Protein AF-A0A815QAT5-F1 (afdb_monomer)

Foldseek 3Di:
DLLVVLLVCLQVCLVVVPPDPVVLVVNLVSLVCCLPPNDLLSSLSSLLNNPVRDDDDSCVSSLVVLVVSLVVCLVVLVQAPPPPLSSNLSSLSSVLVCLLVVVDQCVVVVVSCPPPVSHNPVDPSNVVSVVVSVVSCVVVVSDDPDDPPPD

Sequence (151 aa):
MISLISYGLCKSGILLGQTTKEYNEFYIRLIERNFKLITKTHAYASCLFLLESHEDDLNKLLLPIIIQEINNDIQNNTLKYNLDIHLNGFILLNLFYLIENNYLNSYDILLSLIKDDILDINDNLTQKIISIGHERLLILGQYPKNDIWRL

Organism: NCBI:txid392033

Mean predicted aligned error: 8.54 Å

Structure (mmCIF, N/CA/C/O backbone):
data_AF-A0A815QAT5-F1
#
_entry.id   AF-A0A815QAT5-F1
#
loop_
_atom_site.group_PDB
_atom_site.id
_atom_site.type_symbol
_atom_site.label_atom_id
_atom_site.label_alt_id
_atom_site.label_comp_id
_atom_site.label_asym_id
_atom_site.label_entity_id
_atom_site.label_seq_id
_atom_site.pdbx_PDB_ins_code
_atom_site.Cartn_x
_atom_site.Cartn_y
_atom_site.Cartn_z
_atom_site.occupancy
_atom_site.B_iso_or_equiv
_atom_site.auth_seq_id
_atom_site.auth_comp_id
_atom_site.auth_asym_id
_atom_site.auth_atom_id
_atom_site.pdbx_PDB_model_num
ATOM 1 N N . MET A 1 1 ? 12.576 -4.734 14.516 1.00 49.94 1 MET A N 1
ATOM 2 C CA . MET A 1 1 ? 11.794 -5.291 15.648 1.00 49.94 1 MET A CA 1
ATOM 3 C C . MET A 1 1 ? 10.553 -4.447 15.957 1.00 49.94 1 MET A C 1
ATOM 5 O O . MET A 1 1 ? 9.471 -5.010 15.966 1.00 49.94 1 MET A O 1
ATOM 9 N N . ILE A 1 2 ? 10.656 -3.116 16.106 1.00 55.66 2 ILE A N 1
ATOM 10 C CA . ILE A 1 2 ? 9.483 -2.240 16.344 1.00 55.66 2 ILE A CA 1
ATOM 11 C C . ILE A 1 2 ? 8.496 -2.222 15.151 1.00 55.66 2 ILE A C 1
ATOM 13 O O . ILE A 1 2 ? 7.291 -2.196 15.366 1.00 55.66 2 ILE A O 1
ATOM 17 N N . SER A 1 3 ? 8.968 -2.337 13.903 1.00 57.78 3 SER A N 1
ATOM 18 C CA . SER A 1 3 ? 8.098 -2.341 12.707 1.00 57.78 3 SER A CA 1
ATOM 19 C C . SER A 1 3 ? 7.140 -3.541 12.618 1.00 57.78 3 SER A C 1
ATOM 21 O O . SER A 1 3 ? 6.012 -3.403 12.153 1.00 57.78 3 SER A O 1
ATOM 23 N N . LEU A 1 4 ? 7.575 -4.715 13.089 1.00 61.91 4 LEU A N 1
ATOM 24 C CA . LEU A 1 4 ? 6.770 -5.942 13.130 1.00 61.91 4 LEU A CA 1
ATOM 25 C C . LEU A 1 4 ? 5.667 -5.850 14.184 1.00 61.91 4 LEU A C 1
ATOM 27 O O . LEU A 1 4 ? 4.563 -6.337 13.961 1.00 61.91 4 LEU A O 1
ATOM 31 N N . ILE A 1 5 ? 5.958 -5.189 15.308 1.00 67.25 5 ILE A N 1
ATOM 32 C CA . ILE A 1 5 ? 4.973 -4.912 16.357 1.00 67.25 5 ILE A CA 1
ATOM 33 C C . ILE A 1 5 ? 3.894 -3.989 15.800 1.00 67.25 5 ILE A C 1
ATOM 35 O O . ILE A 1 5 ? 2.714 -4.256 15.995 1.00 67.25 5 ILE A O 1
ATOM 39 N N . SER A 1 6 ? 4.284 -2.960 15.045 1.00 65.19 6 SER A N 1
ATOM 40 C CA . SER A 1 6 ? 3.333 -2.055 14.411 1.00 65.19 6 SER A CA 1
ATOM 41 C C . SER A 1 6 ? 2.359 -2.777 13.474 1.00 65.19 6 SER A C 1
ATOM 43 O O . SER A 1 6 ? 1.147 -2.681 13.650 1.00 65.19 6 SER A O 1
ATOM 45 N N . TYR A 1 7 ? 2.888 -3.557 12.528 1.00 68.31 7 TYR A N 1
ATOM 46 C CA . TYR A 1 7 ? 2.067 -4.348 11.609 1.00 68.31 7 TYR A CA 1
ATOM 47 C C . TYR A 1 7 ? 1.190 -5.365 12.352 1.00 68.31 7 TYR A C 1
ATOM 49 O O . TYR A 1 7 ? 0.005 -5.502 12.059 1.00 68.31 7 TYR A O 1
ATOM 57 N N . GLY A 1 8 ? 1.745 -6.047 13.359 1.00 70.44 8 GLY A N 1
ATOM 58 C CA . GLY A 1 8 ? 1.001 -6.994 14.183 1.00 70.44 8 GLY A CA 1
ATOM 59 C C . GLY A 1 8 ? -0.149 -6.342 14.951 1.00 70.44 8 GLY A C 1
ATOM 60 O O . GLY A 1 8 ? -1.230 -6.920 15.016 1.00 70.44 8 GLY A O 1
ATOM 61 N N . LEU A 1 9 ? 0.048 -5.140 15.497 1.00 71.19 9 LEU A N 1
ATOM 62 C CA . LEU A 1 9 ? -0.982 -4.395 16.227 1.00 71.19 9 LEU A CA 1
ATOM 63 C C . LEU A 1 9 ? -2.095 -3.894 15.306 1.00 71.19 9 LEU A C 1
ATOM 65 O O . LEU A 1 9 ? -3.262 -4.041 15.656 1.00 71.19 9 LEU A O 1
ATOM 69 N N . CYS A 1 10 ? -1.757 -3.380 14.120 1.00 68.75 10 CYS A N 1
ATOM 70 C CA . CYS A 1 10 ? -2.758 -3.067 13.100 1.00 68.75 10 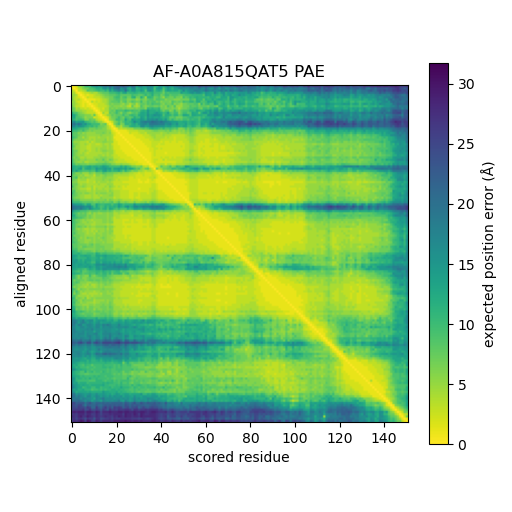CYS A CA 1
ATOM 71 C C . CYS A 1 10 ? -3.521 -4.332 12.685 1.00 68.75 10 CYS A C 1
ATOM 73 O O . CYS A 1 10 ? -4.738 -4.311 12.601 1.00 68.75 10 CYS A O 1
ATOM 75 N N . LYS A 1 11 ? -2.841 -5.470 12.513 1.00 71.25 11 LYS A N 1
ATOM 76 C CA . LYS A 1 11 ? -3.496 -6.715 12.097 1.00 71.25 11 LYS A CA 1
ATOM 77 C C . LYS A 1 11 ? -4.430 -7.311 13.157 1.00 71.25 11 LYS A C 1
ATOM 79 O O . LYS A 1 11 ? -5.556 -7.700 12.865 1.00 71.25 11 LYS A O 1
ATOM 84 N N . SER A 1 12 ? -3.949 -7.403 14.392 1.00 66.31 12 SER A N 1
ATOM 85 C CA . SER A 1 12 ? -4.673 -8.004 15.522 1.00 66.31 12 SER A CA 1
ATOM 86 C C . SER A 1 12 ? -5.766 -7.101 16.082 1.00 66.31 12 SER A C 1
ATOM 88 O O . SER A 1 12 ? -6.831 -7.595 16.436 1.00 66.31 12 SER A O 1
ATOM 90 N N . GLY A 1 13 ? -5.534 -5.789 16.130 1.00 64.62 13 GLY A N 1
ATOM 91 C CA . GLY A 1 13 ? -6.502 -4.822 16.635 1.00 64.62 13 GLY A CA 1
ATOM 92 C C . GLY A 1 13 ? -7.801 -4.791 15.827 1.00 64.62 13 GLY A C 1
ATOM 93 O O . GLY A 1 13 ? -8.892 -4.757 16.396 1.00 64.62 13 GLY A O 1
ATOM 94 N N . ILE A 1 14 ? -7.677 -4.938 14.506 1.00 63.19 14 ILE A N 1
ATOM 95 C CA . ILE A 1 14 ? -8.809 -5.095 13.586 1.00 63.19 14 ILE A CA 1
ATOM 96 C C . ILE A 1 14 ? -9.539 -6.417 13.823 1.00 63.19 14 ILE A C 1
ATOM 98 O O . ILE A 1 14 ? -10.759 -6.425 13.961 1.00 63.19 14 ILE A O 1
ATOM 102 N N . LEU A 1 15 ? -8.808 -7.539 13.887 1.00 60.88 15 LEU A N 1
ATOM 103 C CA . LEU A 1 15 ? -9.402 -8.871 14.079 1.00 60.88 15 LEU A CA 1
ATOM 104 C C . LEU A 1 15 ? -10.205 -8.979 15.384 1.00 60.88 15 LEU A C 1
ATOM 106 O O . LEU A 1 15 ? -11.106 -9.806 15.488 1.00 60.88 15 LEU A O 1
ATOM 110 N N . LEU A 1 16 ? -9.881 -8.143 16.370 1.00 60.94 16 LEU A N 1
ATOM 111 C CA . LEU A 1 16 ? -10.563 -8.075 17.659 1.00 60.94 16 LEU A CA 1
ATOM 112 C C . LEU A 1 16 ? -11.697 -7.033 17.698 1.00 60.94 16 LEU A C 1
ATOM 114 O O . LEU A 1 16 ? -12.308 -6.852 18.750 1.00 60.94 16 LEU A O 1
ATOM 118 N N . GLY A 1 17 ? -12.000 -6.362 16.579 1.00 58.31 17 GLY A N 1
ATOM 119 C CA . GLY A 1 17 ? -13.137 -5.445 16.444 1.00 58.31 17 GLY A CA 1
ATOM 120 C C . GLY A 1 17 ? -13.002 -4.131 17.219 1.00 58.31 17 GLY A C 1
ATOM 121 O O . GLY A 1 17 ? -14.008 -3.519 17.575 1.00 58.31 17 GLY A O 1
ATOM 122 N N . GLN A 1 18 ? -11.778 -3.687 17.521 1.00 61.97 18 GLN A N 1
ATOM 123 C CA . GLN A 1 18 ? -11.534 -2.490 18.333 1.00 61.97 18 GLN A CA 1
ATOM 124 C C . GLN A 1 18 ? -11.453 -1.219 17.477 1.00 61.97 18 GLN A C 1
ATOM 126 O O . GLN A 1 18 ? -10.409 -0.585 17.373 1.00 61.97 18 GLN A O 1
ATOM 131 N N . THR A 1 19 ? -12.571 -0.810 16.877 1.00 65.62 19 THR A N 1
ATOM 132 C CA . THR A 1 19 ? -12.665 0.440 16.098 1.00 65.62 19 THR A CA 1
ATOM 133 C C . THR A 1 19 ? -13.319 1.558 16.904 1.00 65.62 19 THR A C 1
ATOM 135 O O . THR A 1 19 ? -14.341 2.120 16.507 1.00 65.62 19 THR A O 1
ATOM 138 N N . THR A 1 20 ? -12.766 1.878 18.075 1.00 74.81 20 THR A N 1
ATOM 139 C CA . THR A 1 20 ? -13.118 3.144 18.736 1.00 74.81 20 THR A CA 1
ATOM 140 C C . THR A 1 20 ? -12.279 4.271 18.141 1.00 74.81 20 THR A C 1
ATOM 142 O O . THR A 1 20 ? -11.207 4.045 17.576 1.00 74.81 20 THR A O 1
ATOM 145 N N . LYS A 1 21 ? -12.738 5.516 18.302 1.00 77.81 21 LYS A N 1
ATOM 146 C CA . LYS A 1 21 ? -11.981 6.705 17.887 1.00 77.81 21 LYS A CA 1
ATOM 147 C C . LYS A 1 21 ? -10.543 6.700 18.432 1.00 77.81 21 LYS A C 1
ATOM 149 O O . LYS A 1 21 ? -9.612 7.045 17.713 1.00 77.81 21 LYS A O 1
ATOM 154 N N . GLU A 1 22 ? -10.365 6.268 19.677 1.00 80.25 22 GLU A N 1
ATOM 155 C CA . GLU A 1 22 ? -9.068 6.208 20.363 1.00 80.25 22 GLU A CA 1
ATOM 156 C C . GLU A 1 22 ? -8.114 5.203 19.704 1.00 80.25 22 GLU A C 1
ATOM 158 O O . GLU A 1 22 ? -6.940 5.511 19.495 1.00 80.25 22 GLU A O 1
ATOM 163 N N . TYR A 1 23 ? -8.620 4.026 19.322 1.00 80.31 23 TYR A N 1
ATOM 164 C CA . TYR A 1 23 ? -7.828 3.025 18.606 1.00 80.31 23 TYR A CA 1
ATOM 165 C C . TYR A 1 23 ? -7.490 3.481 17.188 1.00 80.31 23 TYR A C 1
ATOM 167 O O . TYR A 1 23 ? -6.345 3.331 16.768 1.00 80.31 23 TYR A O 1
ATOM 175 N N . ASN A 1 24 ? -8.429 4.121 16.486 1.00 82.25 24 ASN A N 1
ATOM 176 C CA . ASN A 1 24 ? -8.161 4.695 15.168 1.00 82.25 24 ASN A CA 1
ATOM 177 C C . ASN A 1 24 ? -7.020 5.720 15.239 1.00 82.25 24 ASN A C 1
ATOM 179 O O . ASN A 1 24 ? -6.052 5.618 14.490 1.00 82.25 24 ASN A O 1
ATOM 183 N N . GLU A 1 25 ? -7.066 6.657 16.190 1.00 83.50 25 GLU A N 1
ATOM 184 C CA . GLU A 1 25 ? -5.974 7.613 16.408 1.00 83.50 25 GLU A CA 1
ATOM 185 C C . GLU A 1 25 ? -4.649 6.926 16.764 1.00 83.50 25 GLU A C 1
ATOM 187 O O . GLU A 1 25 ? -3.585 7.361 16.319 1.00 83.50 25 GLU A O 1
ATOM 192 N N . PHE A 1 26 ? -4.695 5.857 17.561 1.00 85.19 26 PHE A N 1
ATOM 193 C CA . PHE A 1 26 ? -3.511 5.076 17.904 1.00 85.19 26 PHE A CA 1
ATOM 194 C C . PHE A 1 26 ? -2.882 4.417 16.667 1.00 85.19 26 PHE A C 1
ATOM 196 O O . PHE A 1 26 ? -1.671 4.553 16.463 1.00 85.19 26 PHE A O 1
ATOM 203 N N . TYR A 1 27 ? -3.680 3.759 15.817 1.00 84.31 27 TYR A N 1
ATOM 204 C CA . TYR A 1 27 ? -3.195 3.140 14.579 1.00 84.31 27 TYR A CA 1
ATOM 205 C C . TYR A 1 27 ? -2.577 4.174 13.641 1.00 84.31 27 TYR A C 1
ATOM 207 O O . TYR A 1 27 ? -1.476 3.953 13.137 1.00 84.31 27 TYR A O 1
ATOM 215 N N . ILE A 1 28 ? -3.223 5.331 13.471 1.00 87.12 28 ILE A N 1
ATOM 216 C CA . ILE A 1 28 ? -2.705 6.412 12.627 1.00 87.12 28 ILE A CA 1
ATOM 217 C C . ILE A 1 28 ? -1.340 6.901 13.123 1.00 87.12 28 ILE A C 1
ATOM 219 O O . ILE A 1 28 ? -0.378 6.903 12.355 1.00 87.12 28 ILE A O 1
ATOM 223 N N . ARG A 1 29 ? -1.199 7.221 14.417 1.00 86.88 29 ARG A N 1
ATOM 224 C CA . ARG A 1 29 ? 0.091 7.675 14.978 1.00 86.88 29 ARG A CA 1
ATOM 225 C C . ARG A 1 29 ? 1.200 6.643 14.784 1.00 86.88 29 ARG A C 1
ATOM 227 O O . ARG A 1 29 ? 2.363 6.990 14.573 1.00 86.88 29 ARG A O 1
ATOM 234 N N . LEU A 1 30 ? 0.855 5.365 14.888 1.00 85.31 30 LEU A N 1
ATOM 235 C CA . LEU A 1 30 ? 1.789 4.261 14.727 1.00 85.31 30 LEU A CA 1
ATOM 236 C C . LEU A 1 30 ? 2.230 4.093 13.261 1.00 85.31 30 LEU A C 1
ATOM 238 O O . LEU A 1 30 ? 3.417 3.881 13.009 1.00 85.31 30 LEU A O 1
ATOM 242 N N . ILE A 1 31 ? 1.323 4.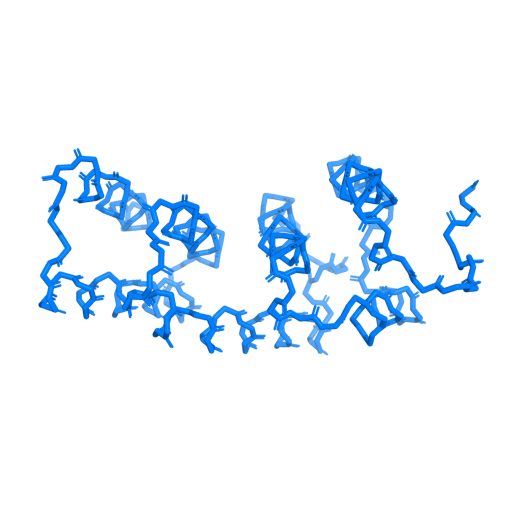274 12.300 1.00 86.81 31 ILE A N 1
ATOM 243 C CA . ILE A 1 31 ? 1.628 4.308 10.861 1.00 86.81 31 ILE A CA 1
ATOM 244 C C . ILE A 1 31 ? 2.531 5.492 10.514 1.00 86.81 31 ILE A C 1
ATOM 246 O O . ILE A 1 31 ? 3.596 5.294 9.930 1.00 86.81 31 ILE A O 1
ATOM 250 N N . GLU A 1 32 ? 2.166 6.707 10.930 1.00 87.62 32 GLU A N 1
ATOM 251 C CA . GLU A 1 32 ? 2.967 7.915 10.691 1.00 87.62 32 GLU A CA 1
ATOM 252 C C . GLU A 1 32 ? 4.382 7.775 11.261 1.00 87.62 32 GLU A C 1
ATOM 254 O O . GLU A 1 32 ? 5.373 8.178 10.644 1.00 87.62 32 GLU A O 1
ATOM 259 N N . ARG A 1 33 ? 4.498 7.155 12.440 1.00 85.38 33 ARG A N 1
ATOM 260 C CA . ARG A 1 33 ? 5.792 6.850 13.044 1.00 85.38 33 ARG A CA 1
ATOM 261 C C . ARG A 1 33 ? 6.607 5.876 12.193 1.00 85.38 33 ARG A C 1
ATOM 263 O O . ARG A 1 33 ? 7.820 6.055 12.089 1.00 85.38 33 ARG A O 1
ATOM 270 N N . ASN A 1 34 ? 5.982 4.863 11.591 1.00 84.44 34 ASN A N 1
ATOM 271 C CA . ASN A 1 34 ? 6.690 3.916 10.728 1.00 84.44 34 ASN A CA 1
ATOM 272 C C . ASN A 1 34 ? 7.198 4.579 9.445 1.00 84.44 34 ASN A C 1
ATOM 274 O O . ASN A 1 34 ? 8.337 4.300 9.067 1.00 84.44 34 ASN A O 1
ATOM 278 N N . PHE A 1 35 ? 6.404 5.467 8.832 1.00 86.75 35 PHE A N 1
ATOM 279 C CA . PHE A 1 35 ? 6.828 6.251 7.667 1.00 86.75 35 PHE A CA 1
ATOM 280 C C . PHE A 1 35 ? 8.054 7.118 7.977 1.00 86.75 35 PHE A C 1
ATOM 282 O O . PHE A 1 35 ? 8.989 7.164 7.182 1.00 86.75 35 PHE A O 1
ATOM 289 N N . LYS A 1 36 ? 8.082 7.760 9.154 1.00 83.38 36 LYS A N 1
ATOM 290 C CA . LYS A 1 36 ? 9.137 8.718 9.525 1.00 83.38 36 LYS A CA 1
ATOM 291 C C . LYS A 1 36 ? 10.405 8.090 10.105 1.00 83.38 36 LYS A C 1
ATOM 293 O O . LYS A 1 36 ? 11.485 8.628 9.895 1.00 83.38 36 LYS A O 1
ATOM 298 N N . LEU A 1 37 ? 10.288 7.027 10.905 1.00 72.88 37 LEU A N 1
ATOM 299 C CA . LEU A 1 37 ? 11.360 6.644 11.840 1.00 72.88 37 LEU A CA 1
ATOM 300 C C . LEU A 1 37 ? 11.803 5.185 11.759 1.00 72.88 37 LEU A C 1
ATOM 302 O O . LEU A 1 37 ? 12.779 4.833 12.419 1.00 72.88 37 LEU A O 1
ATOM 306 N N . ILE A 1 38 ? 11.072 4.315 11.056 1.00 71.06 38 ILE A N 1
ATOM 307 C CA . ILE A 1 38 ? 11.292 2.868 11.180 1.00 71.06 38 ILE A CA 1
ATOM 308 C C . ILE A 1 38 ? 11.450 2.204 9.818 1.00 71.06 38 ILE A C 1
ATOM 310 O O . ILE A 1 38 ? 12.568 1.905 9.419 1.00 71.06 38 ILE A O 1
ATOM 314 N N . THR A 1 39 ? 10.349 1.935 9.118 1.00 79.00 39 THR A N 1
ATOM 315 C CA . THR A 1 39 ? 10.373 1.304 7.794 1.00 79.00 39 THR A CA 1
ATOM 316 C C . THR A 1 39 ? 9.094 1.661 7.048 1.00 79.00 39 THR A C 1
ATOM 318 O O . THR A 1 39 ? 8.001 1.348 7.539 1.00 79.00 39 THR A O 1
ATOM 321 N N . LYS A 1 40 ? 9.222 2.203 5.836 1.00 85.94 40 LYS A N 1
ATOM 322 C CA . LYS A 1 40 ? 8.075 2.448 4.955 1.00 85.94 40 LYS A CA 1
ATOM 323 C C . LYS A 1 40 ? 7.341 1.154 4.591 1.00 85.94 40 LYS A C 1
ATOM 325 O O . LYS A 1 40 ? 6.119 1.142 4.577 1.00 85.94 40 LYS A O 1
ATOM 330 N N . THR A 1 41 ? 8.052 0.037 4.432 1.00 85.88 41 THR A N 1
ATOM 331 C CA . THR A 1 41 ? 7.490 -1.272 4.041 1.00 85.88 41 THR A CA 1
ATOM 332 C C . THR A 1 41 ? 6.359 -1.717 4.969 1.00 85.88 41 THR A C 1
ATOM 334 O O . THR A 1 41 ? 5.263 -2.043 4.521 1.00 85.88 41 THR A O 1
ATOM 337 N N . HIS A 1 42 ? 6.581 -1.655 6.286 1.00 84.00 42 HIS A N 1
ATOM 338 C CA . HIS A 1 42 ? 5.560 -2.022 7.271 1.00 84.00 42 HIS A CA 1
ATOM 339 C C . HIS A 1 42 ? 4.460 -0.965 7.403 1.00 84.00 42 HIS A C 1
ATOM 341 O O . HIS A 1 42 ? 3.337 -1.319 7.755 1.00 84.00 42 HIS A O 1
ATOM 347 N N . ALA A 1 43 ? 4.763 0.310 7.136 1.00 88.00 43 ALA A N 1
ATOM 348 C CA . ALA A 1 43 ? 3.752 1.361 7.099 1.00 88.00 43 ALA A CA 1
ATOM 349 C C . ALA A 1 43 ? 2.758 1.079 5.964 1.00 88.00 43 ALA A C 1
ATOM 351 O O . ALA A 1 43 ? 1.576 0.897 6.235 1.00 88.00 43 ALA A O 1
ATOM 352 N N . TYR A 1 44 ? 3.256 0.886 4.740 1.00 90.19 44 TYR A N 1
ATOM 353 C CA . TYR A 1 44 ? 2.445 0.534 3.574 1.00 90.19 44 TYR A CA 1
ATOM 354 C C . TYR A 1 44 ? 1.666 -0.774 3.753 1.00 90.19 44 TYR A C 1
ATOM 356 O O . TYR A 1 44 ? 0.482 -0.829 3.427 1.00 90.19 44 TYR A O 1
ATOM 364 N N . ALA A 1 45 ? 2.288 -1.816 4.312 1.00 85.81 45 ALA A N 1
ATOM 365 C CA . ALA A 1 45 ? 1.596 -3.072 4.599 1.00 85.81 45 ALA A CA 1
ATOM 366 C C . ALA A 1 45 ? 0.465 -2.902 5.630 1.00 85.81 45 ALA A C 1
ATOM 368 O O . ALA A 1 45 ? -0.584 -3.531 5.509 1.00 85.81 45 ALA A O 1
ATOM 369 N N . SER A 1 46 ? 0.670 -2.053 6.644 1.00 86.75 46 SER A N 1
ATOM 370 C CA . SER A 1 46 ? -0.355 -1.755 7.652 1.00 86.75 46 SER A CA 1
ATOM 371 C C . SER A 1 46 ? -1.491 -0.922 7.061 1.00 86.75 46 SER A C 1
ATOM 373 O O . SER A 1 46 ? -2.647 -1.200 7.362 1.00 86.75 46 SER A O 1
ATOM 375 N N . CYS A 1 47 ? -1.174 0.056 6.204 1.00 89.06 47 CYS A N 1
ATOM 376 C CA . CYS A 1 47 ? -2.169 0.877 5.516 1.00 89.06 47 CYS A C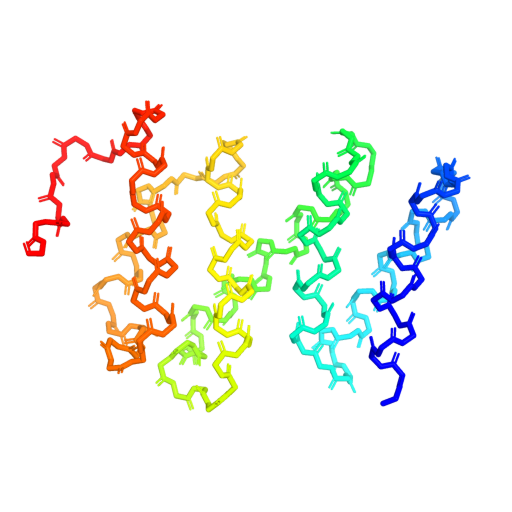A 1
ATOM 377 C C . CYS A 1 47 ? -3.097 0.020 4.660 1.00 89.06 47 CYS A C 1
ATOM 379 O O . CYS A 1 47 ? -4.306 0.094 4.841 1.00 89.06 47 CYS A O 1
ATOM 381 N N . LEU A 1 48 ? -2.535 -0.834 3.797 1.00 87.31 48 LEU A N 1
ATOM 382 C CA . LEU A 1 48 ? -3.320 -1.716 2.933 1.00 87.31 48 LEU A CA 1
ATOM 383 C C . LEU A 1 48 ? -4.268 -2.593 3.756 1.00 87.31 48 LEU A C 1
ATOM 385 O O . LEU A 1 48 ? -5.459 -2.649 3.478 1.00 87.31 48 LEU A O 1
ATOM 389 N N . PHE A 1 49 ? -3.752 -3.201 4.826 1.00 83.75 49 PHE A N 1
ATOM 390 C CA . PHE A 1 49 ? -4.553 -4.060 5.693 1.00 83.75 49 PHE A CA 1
ATOM 391 C C . PHE A 1 49 ? -5.698 -3.306 6.391 1.00 83.75 49 PHE A C 1
ATOM 393 O O . PHE A 1 49 ? -6.808 -3.823 6.496 1.00 83.75 49 PHE A O 1
ATOM 400 N N . LEU A 1 50 ? -5.440 -2.087 6.874 1.00 83.31 50 LEU A N 1
ATOM 401 C CA . LEU A 1 50 ? -6.454 -1.256 7.528 1.00 83.31 50 LEU A CA 1
ATOM 402 C C . LEU A 1 50 ? -7.526 -0.778 6.546 1.00 83.31 50 LEU A C 1
ATOM 404 O O . LEU A 1 50 ? -8.704 -0.800 6.896 1.00 83.31 50 LEU A O 1
ATOM 408 N N . LEU A 1 51 ? -7.117 -0.388 5.335 1.00 86.25 51 LEU A N 1
ATOM 409 C CA . LEU A 1 51 ? -8.019 0.042 4.269 1.00 86.25 51 LEU A CA 1
ATOM 410 C C . LEU A 1 51 ? -8.946 -1.094 3.818 1.00 86.25 51 LEU A C 1
ATOM 412 O O . LEU A 1 51 ? -10.135 -0.858 3.649 1.00 86.25 51 LEU A O 1
ATOM 416 N N . GLU A 1 52 ? -8.426 -2.317 3.670 1.00 81.81 52 GLU A N 1
ATOM 417 C CA . GLU A 1 52 ? -9.215 -3.496 3.274 1.00 81.81 52 GLU A CA 1
ATOM 418 C C . GLU A 1 52 ? -10.218 -3.950 4.347 1.00 81.81 52 GLU A C 1
ATOM 420 O O . GLU A 1 52 ? -11.178 -4.653 4.040 1.00 81.81 52 GLU A O 1
ATOM 425 N N . SER A 1 53 ? -9.992 -3.592 5.613 1.00 75.38 53 SER A N 1
ATOM 426 C CA . SER A 1 53 ? -10.743 -4.156 6.742 1.00 75.38 53 SER A CA 1
ATOM 427 C C . SER A 1 53 ? -11.845 -3.252 7.300 1.00 75.38 53 SER A C 1
ATOM 429 O O . SER A 1 53 ? -12.678 -3.718 8.080 1.00 75.38 53 SER A O 1
ATOM 431 N N . HIS A 1 54 ? -11.844 -1.960 6.973 1.00 69.81 54 HIS A N 1
ATOM 432 C CA . HIS A 1 54 ? -12.746 -0.976 7.570 1.00 69.81 54 HIS A CA 1
ATOM 433 C C . HIS A 1 54 ? -13.324 -0.049 6.521 1.00 69.81 54 HIS A C 1
ATOM 435 O O . HIS A 1 54 ? -12.633 0.298 5.574 1.00 69.81 54 HIS A O 1
ATOM 441 N N . GLU A 1 55 ? -14.571 0.386 6.712 1.00 66.62 55 GLU A N 1
ATOM 442 C CA . GLU A 1 55 ? -15.265 1.091 5.634 1.00 66.62 55 GLU A CA 1
ATOM 443 C C . GLU A 1 55 ? -15.235 2.623 5.741 1.00 66.62 55 GLU A C 1
ATOM 445 O O . GLU A 1 55 ? -15.057 3.243 4.702 1.00 66.62 55 GLU A O 1
ATOM 450 N N . ASP A 1 56 ? -15.243 3.275 6.918 1.00 69.75 56 ASP A N 1
ATOM 451 C CA . ASP A 1 56 ? -15.450 4.743 6.910 1.00 69.75 56 ASP A CA 1
ATOM 452 C C . ASP A 1 56 ? -14.516 5.610 7.771 1.00 69.75 56 ASP A C 1
ATOM 454 O O . ASP A 1 56 ? -13.762 6.424 7.233 1.00 69.75 56 ASP A O 1
ATOM 458 N N . ASP A 1 57 ? -14.548 5.522 9.103 1.00 75.81 57 ASP A N 1
ATOM 459 C CA . ASP A 1 57 ? -13.908 6.571 9.923 1.00 75.81 57 ASP A CA 1
ATOM 460 C C . ASP A 1 57 ? -12.380 6.505 9.950 1.00 75.81 57 ASP A C 1
ATOM 462 O O . ASP A 1 57 ? -11.711 7.540 9.962 1.00 75.81 57 ASP A O 1
ATOM 466 N N . LEU A 1 58 ? -11.815 5.298 9.917 1.00 80.88 58 LEU A N 1
ATOM 467 C CA . LEU A 1 58 ? -10.370 5.127 9.807 1.00 80.88 58 LEU A CA 1
ATOM 468 C C . LEU A 1 58 ? -9.877 5.522 8.409 1.00 80.88 58 LEU A C 1
ATOM 470 O O . LEU A 1 58 ? -8.859 6.203 8.294 1.00 80.88 58 LEU A O 1
ATOM 474 N N . ASN A 1 59 ? -10.624 5.164 7.361 1.00 82.62 59 ASN A N 1
ATOM 475 C CA . ASN A 1 59 ? -10.275 5.481 5.977 1.00 82.62 59 ASN A CA 1
ATOM 476 C C . ASN A 1 59 ? -10.201 6.993 5.751 1.00 82.62 59 ASN A C 1
ATOM 478 O O . ASN A 1 59 ? -9.249 7.466 5.138 1.00 82.62 59 ASN A O 1
ATOM 482 N N . LYS A 1 60 ? -11.119 7.779 6.332 1.00 85.31 60 LYS A N 1
ATOM 483 C CA . LYS A 1 60 ? -11.067 9.254 6.272 1.00 85.31 60 LYS A CA 1
ATOM 484 C C . LYS A 1 60 ? -9.751 9.837 6.796 1.00 85.31 60 LYS A C 1
ATOM 486 O O . LYS A 1 60 ? -9.309 10.869 6.299 1.00 85.31 60 LYS A O 1
ATOM 491 N N . LEU A 1 61 ? -9.138 9.199 7.793 1.00 86.56 61 LEU A N 1
ATOM 492 C CA . LEU A 1 61 ? -7.856 9.626 8.363 1.00 86.56 61 LEU A CA 1
ATOM 493 C C . LEU A 1 61 ? -6.664 9.052 7.592 1.00 86.56 61 LEU A C 1
ATOM 495 O O . LEU A 1 61 ? -5.650 9.724 7.430 1.00 86.56 61 LEU A O 1
ATOM 499 N N . LEU A 1 62 ? -6.783 7.811 7.125 1.00 88.38 62 LEU A N 1
ATOM 500 C CA . LEU A 1 62 ? -5.692 7.065 6.510 1.00 88.38 62 LEU A CA 1
ATOM 501 C C . LEU A 1 62 ? -5.461 7.449 5.044 1.00 88.38 62 LEU A C 1
ATOM 503 O O . LEU A 1 62 ? -4.310 7.536 4.620 1.00 88.38 62 LEU A O 1
ATOM 507 N N . LEU A 1 63 ? -6.532 7.720 4.289 1.00 90.50 63 LEU A N 1
ATOM 508 C CA . LEU A 1 63 ? -6.477 8.057 2.863 1.00 90.50 63 LEU A CA 1
ATOM 509 C C . LEU A 1 63 ? -5.595 9.285 2.569 1.00 90.50 63 LEU A C 1
ATOM 511 O O . LEU A 1 63 ? -4.715 9.177 1.714 1.00 90.50 63 LEU A O 1
ATOM 515 N N . PRO A 1 64 ? -5.728 10.430 3.273 1.00 90.25 64 PRO A N 1
ATOM 516 C CA . PRO A 1 64 ? -4.849 11.575 3.036 1.00 90.25 64 PRO A CA 1
ATOM 517 C C . PRO A 1 64 ? -3.368 11.251 3.272 1.00 90.25 64 PRO A C 1
ATOM 519 O O . PRO A 1 64 ? -2.515 11.686 2.502 1.00 90.25 64 PRO A O 1
ATOM 522 N N . ILE A 1 65 ? -3.070 10.455 4.305 1.00 90.69 65 ILE A N 1
ATOM 523 C CA . ILE A 1 65 ? -1.700 10.081 4.682 1.00 90.69 65 ILE A CA 1
ATOM 524 C C . ILE A 1 65 ? -1.082 9.192 3.604 1.00 90.69 65 ILE A C 1
ATOM 526 O O . ILE A 1 65 ? 0.012 9.477 3.121 1.00 90.69 65 ILE A O 1
ATOM 530 N N . ILE A 1 66 ? -1.782 8.128 3.200 1.00 92.06 66 ILE A N 1
ATOM 531 C CA . ILE A 1 66 ? -1.252 7.181 2.215 1.00 92.06 66 ILE A CA 1
ATOM 532 C C . ILE A 1 66 ? -1.087 7.830 0.837 1.00 92.06 66 ILE A C 1
ATOM 534 O O . ILE A 1 66 ? -0.073 7.611 0.182 1.00 92.06 66 ILE A O 1
ATOM 538 N N . ILE A 1 67 ? -2.030 8.683 0.421 1.00 90.31 67 ILE A N 1
ATOM 539 C CA . ILE A 1 67 ? -1.939 9.416 -0.849 1.00 90.31 67 ILE A CA 1
ATOM 540 C C . ILE A 1 67 ? -0.731 10.359 -0.835 1.00 90.31 67 ILE A C 1
ATOM 542 O O . ILE A 1 67 ? 0.015 10.422 -1.813 1.00 90.31 67 ILE A O 1
ATOM 546 N N . GLN A 1 68 ? -0.510 11.076 0.271 1.00 90.25 68 GLN A N 1
ATOM 547 C CA . GLN A 1 68 ? 0.638 11.966 0.410 1.00 90.25 68 GLN A CA 1
ATOM 548 C C . GLN A 1 68 ? 1.968 11.202 0.339 1.00 90.25 68 GLN A C 1
ATOM 550 O O . GLN A 1 68 ? 2.873 11.630 -0.374 1.00 90.25 68 GLN A O 1
ATOM 555 N N . GLU A 1 69 ? 2.090 10.073 1.040 1.00 90.81 69 GLU A N 1
ATOM 556 C CA . GLU A 1 69 ? 3.320 9.272 1.035 1.00 90.81 69 GLU A CA 1
ATOM 557 C C . GLU A 1 69 ? 3.605 8.646 -0.337 1.00 90.81 69 GLU A C 1
ATOM 559 O O . GLU A 1 69 ? 4.742 8.716 -0.802 1.00 90.81 69 GLU A O 1
ATOM 564 N N . ILE A 1 70 ? 2.583 8.141 -1.041 1.00 88.44 70 ILE A N 1
ATOM 565 C CA . ILE A 1 70 ? 2.741 7.631 -2.414 1.00 88.44 70 ILE A CA 1
ATOM 566 C C . ILE A 1 70 ? 3.220 8.745 -3.349 1.00 88.44 70 ILE A C 1
ATOM 568 O O . ILE A 1 70 ? 4.171 8.546 -4.102 1.00 88.44 70 ILE A O 1
ATOM 572 N N . ASN A 1 71 ? 2.611 9.933 -3.281 1.00 85.62 71 ASN A N 1
ATOM 573 C CA . ASN A 1 71 ? 3.032 11.071 -4.101 1.00 85.62 71 ASN A CA 1
ATOM 574 C C . ASN A 1 71 ? 4.483 11.478 -3.812 1.00 85.62 71 ASN A C 1
ATOM 576 O O . ASN A 1 71 ? 5.241 11.736 -4.746 1.00 85.62 71 ASN A O 1
ATOM 580 N N . ASN A 1 72 ? 4.888 11.488 -2.539 1.00 86.94 72 ASN A N 1
ATOM 581 C CA . ASN A 1 72 ? 6.274 11.745 -2.156 1.00 86.94 72 ASN A CA 1
ATOM 582 C C . ASN A 1 72 ? 7.219 10.675 -2.722 1.00 86.94 72 ASN A C 1
ATOM 584 O O . ASN A 1 72 ? 8.305 11.005 -3.196 1.00 86.94 72 ASN A O 1
ATOM 588 N N . ASP A 1 73 ? 6.836 9.400 -2.679 1.00 85.56 73 ASP A N 1
ATOM 589 C CA . ASP A 1 73 ? 7.682 8.309 -3.166 1.00 85.56 73 ASP A CA 1
ATOM 590 C C . ASP A 1 73 ? 7.842 8.330 -4.690 1.00 85.56 73 ASP A C 1
ATOM 592 O O . ASP A 1 73 ? 8.951 8.088 -5.178 1.00 85.56 73 ASP A O 1
ATOM 596 N N . ILE A 1 74 ? 6.781 8.696 -5.418 1.00 80.12 74 ILE A N 1
ATOM 597 C CA . ILE A 1 74 ? 6.794 8.931 -6.869 1.00 80.12 74 ILE A CA 1
ATOM 598 C C . ILE A 1 74 ? 7.700 10.122 -7.206 1.00 80.12 74 ILE A C 1
ATOM 600 O O . ILE A 1 74 ? 8.625 9.975 -7.998 1.00 80.12 74 ILE A O 1
ATOM 604 N N . GLN A 1 75 ? 7.504 11.281 -6.564 1.00 81.69 75 GLN A N 1
ATOM 605 C CA . GLN A 1 75 ? 8.300 12.492 -6.826 1.00 81.69 75 GLN A CA 1
ATOM 606 C C . GLN A 1 75 ? 9.795 12.306 -6.541 1.00 81.69 75 GLN A C 1
ATOM 608 O O . GLN A 1 75 ? 10.634 12.896 -7.218 1.00 81.69 75 GLN A O 1
ATOM 613 N N . ASN A 1 76 ? 10.138 11.486 -5.547 1.00 80.31 76 ASN A N 1
ATOM 614 C CA . ASN A 1 76 ? 11.525 11.218 -5.174 1.00 80.31 76 ASN A CA 1
ATOM 615 C C . ASN A 1 76 ? 12.156 10.044 -5.947 1.00 80.31 76 ASN A C 1
ATOM 617 O O . ASN A 1 76 ? 13.272 9.645 -5.619 1.00 80.31 76 ASN A O 1
ATOM 621 N N . ASN A 1 77 ? 11.473 9.475 -6.951 1.00 73.44 77 ASN A N 1
ATOM 622 C CA . ASN A 1 77 ? 11.929 8.307 -7.718 1.00 73.44 77 ASN A CA 1
ATOM 623 C C . ASN A 1 77 ? 12.321 7.109 -6.837 1.00 73.44 77 ASN A C 1
ATOM 625 O O . ASN A 1 77 ? 13.228 6.339 -7.168 1.00 73.44 77 ASN A O 1
ATOM 629 N N . THR A 1 78 ? 11.628 6.938 -5.707 1.00 76.19 78 THR A N 1
ATOM 630 C CA . THR A 1 78 ? 11.927 5.877 -4.734 1.00 76.19 78 THR A CA 1
ATOM 631 C C . THR A 1 78 ? 11.809 4.508 -5.396 1.00 76.19 78 THR A C 1
ATOM 633 O O . THR A 1 78 ? 12.680 3.666 -5.231 1.00 76.19 78 THR A O 1
ATOM 636 N N . LEU A 1 79 ? 10.788 4.313 -6.228 1.00 72.88 79 LEU A N 1
ATOM 637 C CA . LEU A 1 79 ? 10.494 3.044 -6.896 1.00 72.88 79 LEU A CA 1
ATOM 638 C C . LEU A 1 79 ? 11.569 2.583 -7.905 1.00 72.88 79 LEU A C 1
ATOM 640 O O . LEU A 1 79 ? 11.630 1.394 -8.210 1.00 72.88 79 LEU A O 1
ATOM 644 N N . LYS A 1 80 ? 12.431 3.485 -8.394 1.00 71.50 80 LYS A N 1
ATOM 645 C CA . LYS A 1 80 ? 13.463 3.172 -9.397 1.00 71.50 80 LYS A CA 1
ATOM 646 C C . LYS A 1 80 ? 14.760 2.678 -8.772 1.00 71.50 80 LYS A C 1
ATOM 648 O O . LYS A 1 80 ? 15.419 1.794 -9.302 1.00 71.50 80 LYS A O 1
ATOM 653 N N . TYR A 1 81 ? 15.161 3.305 -7.670 1.00 67.25 81 TYR A N 1
ATOM 654 C CA . TYR A 1 81 ? 16.480 3.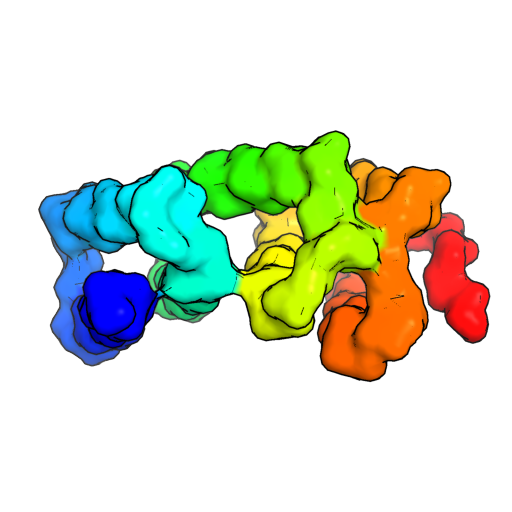096 -7.062 1.00 67.25 81 TYR A CA 1
ATOM 655 C C . TYR A 1 81 ? 16.424 2.290 -5.767 1.00 67.25 81 TYR A C 1
ATOM 657 O O . TYR A 1 81 ? 17.458 2.015 -5.156 1.00 67.25 81 TYR A O 1
ATOM 665 N N . ASN A 1 82 ? 15.224 1.938 -5.316 1.00 70.94 82 ASN A N 1
ATOM 666 C CA . ASN A 1 82 ? 15.050 1.214 -4.078 1.00 70.94 82 ASN A CA 1
ATOM 667 C C . ASN A 1 82 ? 15.353 -0.280 -4.252 1.00 70.94 82 ASN A C 1
ATOM 669 O O . ASN A 1 82 ? 14.708 -0.983 -5.025 1.00 70.94 82 ASN A O 1
ATOM 673 N N . LEU A 1 83 ? 16.316 -0.758 -3.462 1.00 68.38 83 LEU A N 1
ATOM 674 C CA . LEU A 1 83 ? 16.707 -2.166 -3.387 1.00 68.38 83 LEU A CA 1
ATOM 675 C C . LEU A 1 83 ? 15.718 -3.014 -2.568 1.00 68.38 83 LEU A C 1
ATOM 677 O O . LEU A 1 83 ? 15.759 -4.241 -2.642 1.00 68.38 83 LEU A O 1
ATOM 681 N N . ASP A 1 84 ? 14.841 -2.389 -1.772 1.00 78.44 84 ASP A N 1
ATOM 682 C CA . ASP A 1 84 ? 13.774 -3.095 -1.060 1.00 78.44 84 ASP A CA 1
ATOM 683 C C . ASP A 1 84 ? 12.590 -3.361 -2.000 1.00 78.44 84 ASP A C 1
ATOM 685 O O . ASP A 1 84 ? 11.631 -2.590 -2.087 1.00 78.44 84 ASP A O 1
ATOM 689 N N . ILE A 1 85 ? 12.661 -4.505 -2.677 1.00 73.81 85 ILE A N 1
ATOM 690 C CA . ILE A 1 85 ? 11.631 -5.014 -3.588 1.00 73.81 85 ILE A CA 1
ATOM 691 C C . ILE A 1 85 ? 10.262 -5.151 -2.890 1.00 73.81 85 ILE A C 1
ATOM 693 O O . ILE A 1 85 ? 9.216 -4.939 -3.509 1.00 73.81 85 ILE A O 1
ATOM 697 N N . HIS A 1 86 ? 10.230 -5.446 -1.583 1.00 78.88 86 HIS A N 1
ATOM 698 C CA . HIS A 1 86 ? 8.967 -5.536 -0.848 1.00 78.88 86 HIS A CA 1
ATOM 699 C C . HIS A 1 86 ? 8.307 -4.170 -0.681 1.00 78.88 86 HIS A C 1
ATOM 701 O O . HIS A 1 86 ? 7.085 -4.071 -0.786 1.00 78.88 86 HIS A O 1
ATOM 707 N N . LEU A 1 87 ? 9.094 -3.116 -0.448 1.00 83.81 87 LEU A N 1
ATOM 708 C CA . LEU A 1 87 ? 8.573 -1.754 -0.370 1.00 83.81 87 LEU A CA 1
ATOM 709 C C . LEU A 1 87 ? 7.919 -1.342 -1.694 1.00 83.81 87 LEU A C 1
ATOM 711 O O . LEU A 1 87 ? 6.783 -0.872 -1.674 1.00 83.81 87 LEU A O 1
ATOM 715 N N . ASN A 1 88 ? 8.578 -1.593 -2.828 1.00 82.31 88 ASN A N 1
ATOM 716 C CA . ASN A 1 88 ? 8.015 -1.291 -4.148 1.00 82.31 88 ASN A CA 1
ATOM 717 C C . ASN A 1 88 ? 6.683 -2.019 -4.363 1.00 82.31 88 ASN A C 1
ATOM 719 O O . ASN A 1 88 ? 5.689 -1.405 -4.757 1.00 82.31 88 ASN A O 1
ATOM 723 N N . GLY A 1 89 ? 6.635 -3.309 -4.018 1.00 82.25 89 GLY A N 1
ATOM 724 C CA . GLY A 1 89 ? 5.409 -4.091 -4.104 1.00 82.25 89 GLY A CA 1
ATOM 725 C C . GLY A 1 89 ? 4.277 -3.529 -3.242 1.00 82.25 89 GLY A C 1
ATOM 726 O O . GLY A 1 89 ? 3.155 -3.387 -3.723 1.00 82.25 89 GLY A O 1
ATOM 727 N N . PHE A 1 90 ? 4.551 -3.148 -1.992 1.00 87.06 90 PHE A N 1
ATOM 728 C CA . PHE A 1 90 ? 3.525 -2.582 -1.115 1.00 87.06 90 PHE A CA 1
ATOM 729 C C . PHE A 1 90 ? 3.066 -1.179 -1.530 1.00 87.06 90 PHE A C 1
ATOM 731 O O . PHE A 1 90 ? 1.881 -0.881 -1.374 1.00 87.06 90 PHE A O 1
ATOM 738 N N . ILE A 1 91 ? 3.946 -0.337 -2.081 1.00 88.19 91 ILE A N 1
ATOM 739 C CA . ILE A 1 91 ? 3.552 0.959 -2.658 1.00 88.19 91 ILE A CA 1
ATOM 740 C C . ILE A 1 91 ? 2.566 0.730 -3.807 1.00 88.19 91 ILE A C 1
ATOM 742 O O . ILE A 1 91 ? 1.484 1.316 -3.816 1.00 88.19 91 ILE A O 1
ATOM 746 N N . LEU A 1 92 ? 2.906 -0.168 -4.737 1.00 85.31 92 LEU A N 1
ATOM 747 C CA . LEU A 1 92 ? 2.059 -0.483 -5.887 1.00 85.31 92 LEU A CA 1
ATOM 748 C C . LEU A 1 92 ? 0.719 -1.098 -5.478 1.00 85.31 92 LEU A C 1
ATOM 750 O O . LEU A 1 92 ? -0.312 -0.714 -6.020 1.00 85.31 92 LEU A O 1
ATOM 754 N N . LEU A 1 93 ? 0.707 -2.011 -4.503 1.00 87.38 93 LEU A N 1
ATOM 755 C CA . LEU A 1 93 ? -0.536 -2.600 -3.998 1.00 87.38 93 LEU A CA 1
ATOM 756 C C . LEU A 1 93 ? -1.461 -1.547 -3.374 1.00 87.38 93 LEU A C 1
ATOM 758 O O . LEU A 1 93 ? -2.651 -1.536 -3.680 1.00 87.38 93 LEU A O 1
ATOM 762 N N . ASN A 1 94 ? -0.924 -0.633 -2.555 1.00 90.00 94 ASN A N 1
ATOM 763 C CA . ASN A 1 94 ? -1.718 0.477 -2.017 1.00 90.00 94 ASN A CA 1
ATOM 764 C C . ASN A 1 94 ? -2.229 1.381 -3.143 1.00 90.00 94 ASN A C 1
ATOM 766 O O . ASN A 1 94 ? -3.396 1.757 -3.138 1.00 90.00 94 ASN A O 1
ATOM 770 N N . LEU A 1 95 ? -1.390 1.703 -4.130 1.00 88.38 95 LEU A N 1
ATOM 771 C CA . LEU A 1 95 ? -1.805 2.532 -5.254 1.00 88.38 95 LEU A CA 1
ATOM 772 C C . LEU A 1 95 ? -2.959 1.894 -6.039 1.00 88.38 95 LEU A C 1
ATOM 774 O O . LEU A 1 95 ? -3.963 2.556 -6.293 1.00 88.38 95 LEU A O 1
ATOM 778 N N . PHE A 1 96 ? -2.844 0.614 -6.399 1.00 85.88 96 PHE A N 1
ATOM 779 C CA . PHE A 1 96 ? -3.901 -0.084 -7.127 1.00 85.88 96 PHE A CA 1
ATOM 780 C C . PHE A 1 96 ? -5.188 -0.187 -6.313 1.00 85.88 96 PHE A C 1
ATOM 782 O O . PHE A 1 96 ? -6.254 0.035 -6.877 1.00 85.88 96 PHE A O 1
ATOM 789 N N . TYR A 1 97 ? -5.099 -0.428 -5.002 1.00 87.06 97 TYR A N 1
ATOM 790 C CA . TYR A 1 97 ? -6.265 -0.396 -4.118 1.00 87.06 97 TYR A CA 1
ATOM 791 C C . TYR A 1 97 ? -6.976 0.965 -4.158 1.00 87.06 97 TYR A C 1
ATOM 793 O O . TYR A 1 97 ? -8.201 1.035 -4.261 1.00 87.06 97 TYR A O 1
ATOM 801 N N . LEU A 1 98 ? -6.217 2.063 -4.103 1.00 88.31 98 LEU A N 1
ATOM 802 C CA . LEU A 1 98 ? -6.775 3.416 -4.130 1.00 88.31 98 LEU A CA 1
ATOM 803 C C . LEU A 1 98 ? -7.457 3.738 -5.463 1.00 88.31 98 LEU A C 1
ATOM 805 O O . LEU A 1 98 ? -8.486 4.412 -5.473 1.00 88.31 98 LEU A O 1
ATOM 809 N N . ILE A 1 99 ? -6.904 3.254 -6.576 1.00 84.94 99 ILE A N 1
ATOM 810 C CA . ILE A 1 99 ? -7.505 3.423 -7.902 1.00 84.94 99 ILE A CA 1
ATOM 811 C C . ILE A 1 99 ? -8.772 2.566 -8.033 1.00 84.94 99 ILE A C 1
ATOM 813 O O . ILE A 1 99 ? -9.815 3.089 -8.419 1.00 84.94 99 ILE A O 1
ATOM 817 N N . GLU A 1 100 ? -8.701 1.282 -7.664 1.00 83.38 100 GLU A N 1
ATOM 818 C CA . GLU A 1 100 ? -9.821 0.327 -7.702 1.00 83.38 100 GLU A CA 1
ATOM 819 C C . GLU A 1 100 ? -11.050 0.880 -6.968 1.00 83.38 100 GLU A C 1
ATOM 821 O O . GLU A 1 100 ? -12.168 0.839 -7.483 1.00 83.38 100 GLU A O 1
ATOM 826 N N . ASN A 1 101 ? -10.829 1.513 -5.815 1.00 84.56 101 ASN A N 1
ATOM 827 C CA . ASN A 1 101 ? -11.885 2.101 -4.994 1.00 84.56 101 ASN A CA 1
ATOM 828 C C . ASN A 1 101 ? -12.226 3.567 -5.344 1.00 84.56 101 ASN A C 1
ATOM 830 O O . ASN A 1 101 ? -12.962 4.219 -4.607 1.00 84.56 101 ASN A O 1
ATOM 834 N N . ASN A 1 102 ? -11.740 4.097 -6.473 1.00 82.31 102 ASN A N 1
ATOM 835 C CA . ASN A 1 102 ? -11.978 5.469 -6.954 1.00 82.31 102 ASN A CA 1
ATOM 836 C C . ASN A 1 102 ? -11.514 6.593 -6.002 1.00 82.31 102 ASN A C 1
ATOM 838 O O . ASN A 1 102 ? -11.991 7.725 -6.101 1.00 82.31 102 ASN A O 1
ATOM 842 N N . TYR A 1 103 ? -10.571 6.321 -5.097 1.00 85.38 103 TYR A N 1
ATOM 843 C CA . TYR A 1 103 ? -9.956 7.355 -4.256 1.00 85.38 103 TYR A CA 1
ATOM 844 C C . TYR A 1 103 ? -8.913 8.181 -5.014 1.00 85.38 103 TYR A C 1
ATOM 846 O O . TYR A 1 103 ? -8.606 9.305 -4.618 1.00 85.38 103 TYR A O 1
ATOM 854 N N . LEU A 1 104 ? -8.376 7.635 -6.107 1.00 82.31 104 LEU A N 1
ATOM 855 C CA . LEU A 1 104 ? -7.437 8.304 -6.998 1.00 82.31 104 LEU A CA 1
ATOM 856 C C . LEU A 1 104 ? -7.870 8.152 -8.456 1.00 82.31 104 LEU A C 1
ATOM 858 O O . LEU A 1 104 ? -8.355 7.101 -8.871 1.00 82.31 104 LEU A O 1
ATOM 862 N N . ASN A 1 105 ? -7.644 9.202 -9.246 1.00 79.06 105 ASN A N 1
ATOM 863 C CA . ASN A 1 105 ? -7.819 9.137 -10.690 1.00 79.06 105 ASN A CA 1
ATOM 864 C C . ASN A 1 105 ? -6.687 8.302 -11.303 1.00 79.06 105 ASN A C 1
ATOM 866 O O . ASN A 1 105 ? -5.514 8.668 -11.203 1.00 79.06 105 ASN A O 1
ATOM 870 N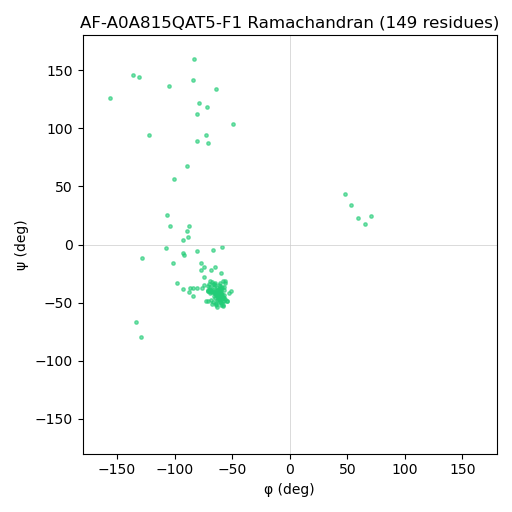 N . SER A 1 106 ? -7.047 7.195 -11.955 1.00 70.75 106 SER A N 1
ATOM 871 C CA . SER A 1 106 ? -6.094 6.289 -12.602 1.00 70.75 106 SER A CA 1
ATOM 872 C C . SER A 1 106 ? -5.233 7.006 -13.641 1.00 70.75 106 SER A C 1
ATOM 874 O O . SER A 1 106 ? -4.044 6.719 -13.759 1.00 70.75 106 SER A O 1
ATOM 876 N N . TYR A 1 107 ? -5.807 7.965 -14.372 1.00 68.31 107 TYR A N 1
ATOM 877 C CA . TYR A 1 107 ? -5.133 8.608 -15.495 1.00 68.31 107 TYR A CA 1
ATOM 878 C C . TYR A 1 107 ? -3.901 9.401 -15.067 1.00 68.31 107 TYR A C 1
ATOM 880 O O . TYR A 1 107 ? -2.828 9.203 -15.630 1.00 68.31 107 TYR A O 1
ATOM 888 N N . ASP A 1 108 ? -4.040 10.260 -14.058 1.00 65.75 108 ASP A N 1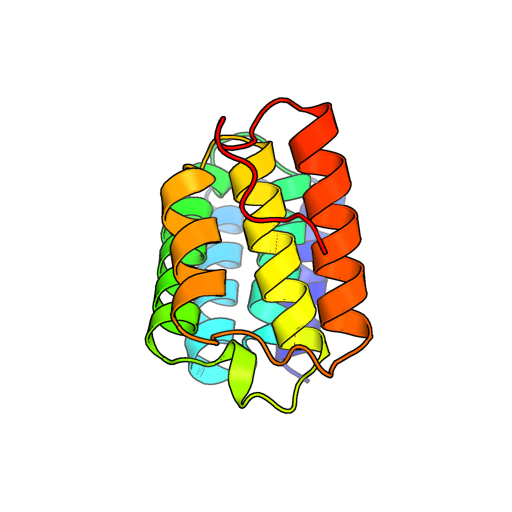
ATOM 889 C CA . ASP A 1 108 ? -2.994 11.215 -13.681 1.00 65.75 108 ASP A CA 1
ATOM 890 C C . ASP A 1 108 ? -1.769 10.520 -13.066 1.00 65.75 108 ASP A C 1
ATOM 892 O O . ASP A 1 108 ? -0.637 10.967 -13.252 1.00 65.75 108 ASP A O 1
ATOM 896 N N . ILE A 1 109 ? -1.985 9.396 -12.377 1.00 67.56 109 ILE A N 1
ATOM 897 C CA . ILE A 1 109 ? -0.928 8.682 -11.651 1.00 67.56 109 ILE A CA 1
ATOM 898 C C . ILE A 1 109 ? -0.282 7.588 -12.499 1.00 67.56 109 ILE A C 1
ATOM 900 O O . ILE 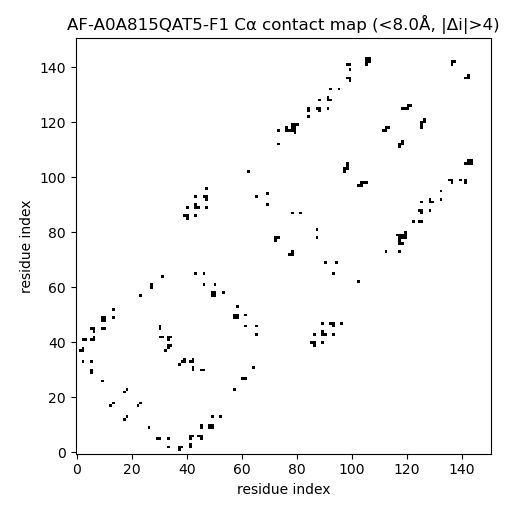A 1 109 ? 0.933 7.412 -12.465 1.00 67.56 109 ILE A O 1
ATOM 904 N N . LEU A 1 110 ? -1.056 6.863 -13.308 1.00 66.75 110 LEU A N 1
ATOM 905 C CA . LEU A 1 110 ? -0.470 5.859 -14.199 1.00 66.75 110 LEU A CA 1
ATOM 906 C C . LEU A 1 110 ? 0.390 6.516 -15.286 1.00 66.75 110 LEU A C 1
ATOM 908 O O . LEU A 1 110 ? 1.427 5.972 -15.657 1.00 66.75 110 LEU A O 1
ATOM 912 N N . LEU A 1 111 ? 0.007 7.706 -15.765 1.00 65.88 111 LEU A N 1
ATOM 913 C CA . LEU A 1 111 ? 0.819 8.471 -16.715 1.00 65.88 111 LEU A CA 1
ATOM 914 C C . LEU A 1 111 ? 2.155 8.930 -16.128 1.00 65.88 111 LEU A C 1
ATOM 916 O O . LEU A 1 111 ? 3.155 8.891 -16.845 1.00 65.88 111 LEU A O 1
ATOM 920 N N . SER A 1 112 ? 2.179 9.379 -14.870 1.00 65.75 112 SER A N 1
ATOM 921 C CA . SER A 1 112 ? 3.416 9.838 -14.225 1.00 65.75 112 SER A CA 1
ATOM 922 C C . SER A 1 112 ? 4.376 8.679 -13.960 1.00 65.75 112 SER A C 1
ATOM 924 O O . SER A 1 112 ? 5.566 8.802 -14.232 1.00 65.75 112 SER A O 1
ATOM 926 N N . LEU A 1 113 ? 3.860 7.514 -13.557 1.00 66.88 113 LEU A N 1
ATOM 927 C CA . LEU A 1 113 ? 4.674 6.312 -13.355 1.00 66.88 113 LEU A CA 1
ATOM 928 C C . LEU A 1 113 ? 5.404 5.841 -14.623 1.00 66.88 113 LEU A C 1
ATOM 930 O O . LEU A 1 113 ? 6.528 5.352 -14.522 1.00 66.88 113 LEU A O 1
ATOM 934 N N . ILE A 1 114 ? 4.783 5.987 -15.800 1.00 63.97 114 ILE A N 1
ATOM 935 C CA . ILE A 1 114 ? 5.365 5.552 -17.082 1.00 63.97 114 ILE A CA 1
ATOM 936 C C . ILE A 1 114 ? 6.316 6.597 -17.664 1.00 63.97 114 ILE A C 1
ATOM 938 O O . ILE A 1 114 ? 7.373 6.244 -18.177 1.00 63.97 114 ILE A O 1
ATOM 942 N N . LYS A 1 115 ? 5.931 7.879 -17.650 1.00 61.06 115 LYS A N 1
ATOM 943 C CA . LYS A 1 115 ? 6.673 8.918 -18.382 1.00 61.06 115 LYS A CA 1
ATOM 944 C C . LYS A 1 115 ? 8.065 9.187 -17.826 1.00 61.06 115 LYS A C 1
ATOM 946 O O . LYS A 1 115 ? 8.952 9.519 -18.607 1.00 61.06 115 LYS A O 1
ATOM 951 N N . ASP A 1 116 ? 8.244 9.044 -16.519 1.00 58.44 116 ASP A N 1
ATOM 952 C CA . ASP A 1 116 ? 9.458 9.506 -15.843 1.00 58.44 116 ASP A CA 1
ATOM 953 C C . ASP A 1 116 ? 10.423 8.353 -15.479 1.00 58.44 116 ASP A C 1
ATOM 955 O O . ASP A 1 116 ? 11.338 8.538 -14.674 1.00 58.44 116 ASP A O 1
ATOM 959 N N . ASP A 1 117 ? 10.251 7.159 -16.072 1.00 63.59 117 ASP A N 1
ATOM 960 C CA . ASP A 1 117 ? 11.016 5.938 -15.752 1.00 63.59 117 ASP A CA 1
ATOM 961 C C . ASP A 1 117 ? 11.090 5.687 -14.232 1.00 63.59 117 ASP A C 1
ATOM 963 O O . ASP A 1 117 ? 12.161 5.405 -13.686 1.00 63.59 117 ASP A O 1
ATOM 967 N N . ILE A 1 118 ? 9.970 5.857 -13.524 1.00 69.12 118 ILE A N 1
ATOM 968 C CA . ILE A 1 118 ? 9.921 5.841 -12.051 1.00 69.12 118 ILE A CA 1
ATOM 969 C C . ILE A 1 118 ? 10.066 4.417 -11.498 1.00 69.12 118 ILE A C 1
ATOM 971 O O . ILE A 1 118 ? 10.411 4.236 -10.336 1.00 69.12 118 ILE A O 1
ATOM 975 N N . LEU A 1 119 ? 9.816 3.397 -12.316 1.00 70.00 119 LEU A N 1
ATOM 976 C CA . LEU A 1 119 ? 9.798 1.992 -11.915 1.00 70.00 119 LEU A CA 1
ATOM 977 C C . LEU A 1 119 ? 11.053 1.266 -12.406 1.00 70.00 119 LEU A C 1
ATOM 979 O O . LEU A 1 119 ? 11.433 1.404 -13.570 1.00 70.00 119 LEU A O 1
ATOM 983 N N . ASP A 1 120 ? 11.660 0.435 -11.552 1.00 68.69 120 ASP A N 1
ATOM 984 C CA . ASP A 1 120 ? 12.636 -0.550 -12.026 1.00 68.69 120 ASP A CA 1
ATOM 985 C C . ASP A 1 120 ? 11.912 -1.680 -12.764 1.00 68.69 120 ASP A C 1
ATOM 987 O O . ASP A 1 120 ? 11.429 -2.655 -12.184 1.00 68.69 120 ASP A O 1
ATOM 991 N N . ILE A 1 121 ? 11.838 -1.532 -14.083 1.00 65.56 121 ILE A N 1
ATOM 992 C CA . ILE A 1 121 ? 11.232 -2.513 -14.977 1.00 65.56 121 ILE A CA 1
ATOM 993 C C . ILE A 1 121 ? 12.008 -3.832 -15.044 1.00 65.56 121 ILE A C 1
ATOM 995 O O . ILE A 1 121 ? 11.522 -4.737 -15.702 1.00 65.56 121 ILE A O 1
ATOM 999 N N . ASN A 1 122 ? 13.173 -3.988 -14.406 1.00 69.12 122 ASN A N 1
ATOM 1000 C CA . ASN A 1 122 ? 13.887 -5.272 -14.369 1.00 69.12 122 ASN A CA 1
ATOM 1001 C C . ASN A 1 122 ? 13.522 -6.130 -13.147 1.00 69.12 122 ASN A C 1
ATOM 1003 O O . ASN A 1 122 ? 13.900 -7.304 -13.091 1.00 69.12 122 ASN A O 1
ATOM 1007 N N . ASP A 1 123 ? 12.783 -5.582 -12.178 1.00 73.75 123 ASP A N 1
ATOM 1008 C CA . ASP A 1 123 ? 12.318 -6.345 -11.025 1.00 73.75 123 ASP A CA 1
ATOM 1009 C C . ASP A 1 123 ? 11.067 -7.171 -11.366 1.00 73.75 123 ASP A C 1
ATOM 1011 O O . ASP A 1 123 ? 9.963 -6.656 -11.561 1.00 73.75 123 ASP A O 1
ATOM 1015 N N . ASN A 1 124 ? 11.237 -8.495 -11.368 1.00 75.56 124 ASN A N 1
ATOM 1016 C CA . ASN A 1 124 ? 10.173 -9.459 -11.641 1.00 75.56 124 ASN A CA 1
ATOM 1017 C C . ASN A 1 124 ? 8.976 -9.337 -10.682 1.00 75.56 124 ASN A C 1
ATOM 1019 O O . ASN A 1 124 ? 7.858 -9.674 -11.080 1.00 75.56 124 ASN A O 1
ATOM 1023 N N . LEU A 1 125 ? 9.169 -8.924 -9.420 1.00 75.62 125 LEU A N 1
ATOM 1024 C CA . LEU A 1 125 ? 8.037 -8.755 -8.501 1.00 75.62 125 LEU A CA 1
ATOM 1025 C C . LEU A 1 125 ? 7.227 -7.511 -8.873 1.00 75.62 125 LEU A C 1
ATOM 1027 O O . LEU A 1 125 ? 6.006 -7.598 -9.010 1.00 75.62 125 LEU A O 1
ATOM 1031 N N . THR A 1 126 ? 7.910 -6.386 -9.083 1.00 74.06 126 THR A N 1
ATOM 1032 C CA . THR A 1 126 ? 7.318 -5.128 -9.551 1.00 74.06 126 THR A CA 1
ATOM 1033 C C . THR A 1 126 ? 6.539 -5.339 -10.852 1.00 74.06 126 THR A C 1
ATOM 1035 O O . THR A 1 126 ? 5.359 -4.995 -10.916 1.00 74.06 126 THR A O 1
ATOM 1038 N N . GLN A 1 127 ? 7.127 -6.014 -11.848 1.00 76.25 127 GLN A N 1
ATOM 1039 C CA . GLN A 1 127 ? 6.443 -6.353 -13.103 1.00 76.25 127 GLN A CA 1
ATOM 1040 C C . GLN A 1 127 ? 5.165 -7.176 -12.886 1.00 76.25 127 GLN A C 1
ATOM 1042 O O . GLN A 1 127 ? 4.121 -6.868 -13.460 1.00 76.25 127 GLN A O 1
ATOM 1047 N N . LYS A 1 128 ? 5.220 -8.217 -12.043 1.00 80.12 128 LYS A N 1
ATOM 1048 C CA . LYS A 1 128 ? 4.048 -9.057 -11.751 1.00 80.12 128 LYS A CA 1
ATOM 1049 C C . LYS A 1 128 ? 2.926 -8.264 -11.093 1.00 80.12 128 LYS A C 1
ATOM 1051 O O . LYS A 1 128 ? 1.770 -8.436 -11.466 1.00 80.12 128 LYS A O 1
ATOM 1056 N N . ILE A 1 129 ? 3.253 -7.403 -10.131 1.00 78.94 129 ILE A N 1
ATOM 1057 C CA . ILE A 1 129 ? 2.254 -6.584 -9.434 1.00 78.94 129 ILE A CA 1
ATOM 1058 C C . ILE A 1 129 ? 1.622 -5.580 -10.400 1.00 78.94 129 ILE A C 1
ATOM 1060 O O . ILE A 1 129 ? 0.404 -5.425 -10.388 1.00 78.94 129 ILE A O 1
ATOM 1064 N N . ILE A 1 130 ? 2.416 -4.962 -11.279 1.00 77.25 130 ILE A N 1
ATOM 1065 C CA . ILE A 1 130 ? 1.906 -4.083 -12.339 1.00 77.25 130 ILE A CA 1
ATOM 1066 C C . ILE A 1 130 ? 0.967 -4.850 -13.271 1.00 77.25 130 ILE A C 1
ATOM 1068 O O . ILE A 1 130 ? -0.132 -4.374 -13.534 1.00 77.25 130 ILE A O 1
ATOM 1072 N N . SER A 1 131 ? 1.356 -6.047 -13.721 1.00 77.81 131 SER A N 1
ATOM 1073 C CA . SER A 1 131 ? 0.527 -6.891 -14.592 1.00 77.81 131 SER A CA 1
ATOM 1074 C C . SER A 1 131 ? -0.814 -7.245 -13.942 1.00 77.81 131 SER A C 1
ATOM 1076 O O . SER A 1 131 ? -1.859 -7.100 -14.571 1.00 77.81 131 SER A O 1
ATOM 1078 N N . ILE A 1 132 ? -0.807 -7.659 -12.671 1.00 79.56 132 ILE A N 1
ATOM 1079 C CA . ILE A 1 132 ? -2.035 -7.989 -11.930 1.00 79.56 132 ILE A CA 1
ATOM 1080 C C . ILE A 1 132 ? -2.903 -6.740 -11.740 1.00 79.56 132 ILE A C 1
ATOM 1082 O O . ILE A 1 132 ? -4.110 -6.784 -11.970 1.00 79.56 132 ILE A O 1
ATOM 1086 N N . GLY A 1 133 ? -2.307 -5.617 -11.333 1.00 75.50 133 GLY A N 1
ATOM 1087 C CA . GLY A 1 133 ? -3.028 -4.355 -11.168 1.00 75.50 133 GLY A CA 1
ATOM 1088 C C . GLY A 1 133 ? -3.662 -3.888 -12.478 1.00 75.50 133 GLY A C 1
ATOM 1089 O O . GLY A 1 133 ? -4.829 -3.506 -12.501 1.00 75.50 133 GLY A O 1
ATOM 1090 N N . HIS A 1 134 ? -2.928 -4.009 -13.582 1.00 73.75 134 HIS A N 1
ATOM 1091 C CA . HIS A 1 134 ? -3.402 -3.709 -14.927 1.00 73.75 134 HIS A CA 1
ATOM 1092 C C . HIS A 1 134 ? -4.637 -4.539 -15.302 1.00 73.75 134 HIS A C 1
ATOM 1094 O O . HIS A 1 134 ? -5.661 -3.976 -15.686 1.00 73.75 134 HIS A O 1
ATOM 1100 N N . GLU A 1 135 ? -4.574 -5.864 -15.144 1.00 74.25 135 GLU A N 1
ATOM 1101 C CA . GLU A 1 135 ? -5.709 -6.757 -15.413 1.00 74.25 135 GLU A CA 1
ATOM 1102 C C . GLU A 1 135 ? -6.947 -6.387 -14.588 1.0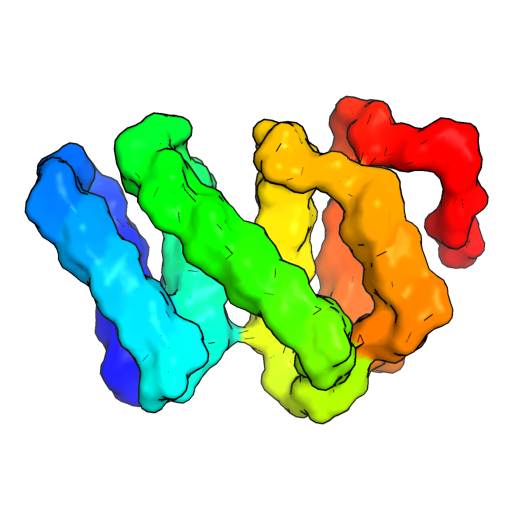0 74.25 135 GLU A C 1
ATOM 1104 O O . GLU A 1 135 ? -8.055 -6.326 -15.124 1.00 74.25 135 GLU A O 1
ATOM 1109 N N . ARG A 1 136 ? -6.772 -6.079 -13.297 1.00 74.38 136 ARG A N 1
ATOM 1110 C CA . ARG A 1 136 ? -7.892 -5.696 -12.422 1.00 74.38 136 ARG A CA 1
ATOM 1111 C C . ARG A 1 136 ? -8.527 -4.375 -12.853 1.00 74.38 136 ARG A C 1
ATOM 1113 O O . ARG A 1 136 ? -9.749 -4.297 -12.954 1.00 74.38 136 ARG A O 1
ATOM 1120 N N . LEU A 1 137 ? -7.724 -3.363 -13.182 1.00 74.25 137 LEU A N 1
ATOM 1121 C CA . LEU A 1 137 ? -8.236 -2.069 -13.648 1.00 74.25 137 LEU A CA 1
ATOM 1122 C C . LEU A 1 137 ? -8.957 -2.164 -15.000 1.00 74.25 137 LEU A C 1
ATOM 1124 O O . LEU A 1 137 ? -9.937 -1.447 -15.220 1.00 74.25 137 LEU A O 1
ATOM 1128 N N . LEU A 1 138 ? -8.508 -3.052 -15.895 1.00 71.50 138 LEU A N 1
ATOM 1129 C CA . LEU A 1 138 ? -9.199 -3.337 -17.155 1.00 71.50 138 LEU A CA 1
ATOM 1130 C C . LEU A 1 138 ? -10.593 -3.923 -16.917 1.00 71.50 138 LEU A C 1
ATOM 1132 O O . LEU A 1 138 ? -11.560 -3.457 -17.517 1.00 71.50 138 LEU A O 1
ATOM 1136 N N . ILE A 1 139 ? -10.707 -4.913 -16.024 1.00 74.25 139 ILE A N 1
ATOM 1137 C CA . ILE A 1 139 ? -11.992 -5.541 -15.673 1.00 74.25 139 ILE A CA 1
ATOM 1138 C C . ILE A 1 139 ? -12.974 -4.503 -15.113 1.00 74.25 139 ILE A C 1
ATOM 1140 O O . ILE A 1 139 ? -14.165 -4.550 -15.415 1.00 74.25 139 ILE A O 1
ATOM 1144 N N . LEU A 1 140 ? -12.473 -3.543 -14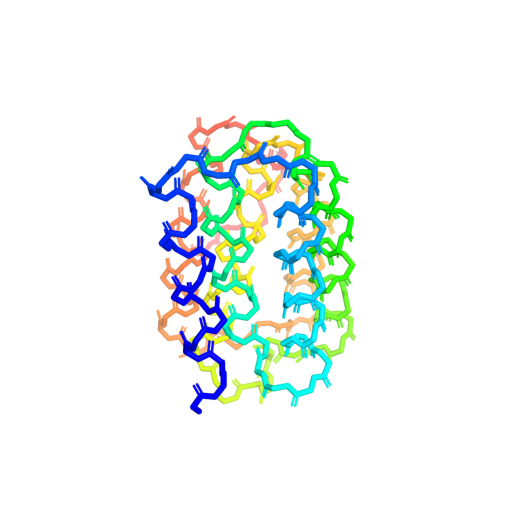.334 1.00 73.81 140 LEU A N 1
ATOM 1145 C CA . LEU A 1 140 ? -13.276 -2.492 -13.708 1.00 73.81 140 LEU A CA 1
ATOM 1146 C C . LEU A 1 140 ? -13.622 -1.329 -14.652 1.00 73.81 140 LEU A C 1
ATOM 1148 O O . LEU A 1 140 ? -14.367 -0.430 -14.266 1.00 73.81 140 LEU A O 1
ATOM 1152 N N . GLY A 1 141 ? -13.095 -1.314 -15.882 1.00 68.81 141 GLY A N 1
ATOM 1153 C CA . GLY A 1 141 ? -13.323 -0.227 -16.839 1.00 68.81 141 GLY A CA 1
ATOM 1154 C C . GLY A 1 141 ? -12.726 1.120 -16.406 1.00 68.81 141 GLY A C 1
ATOM 1155 O O . GLY A 1 141 ? -13.100 2.159 -16.946 1.00 68.81 141 GLY A O 1
ATOM 1156 N N . GLN A 1 142 ? -11.792 1.115 -15.452 1.00 68.56 142 GLN A N 1
ATOM 1157 C CA . GLN A 1 142 ? -11.138 2.308 -14.892 1.00 68.56 142 GLN A CA 1
ATOM 1158 C C . GLN A 1 142 ? -9.894 2.733 -15.692 1.00 68.56 142 GLN A C 1
ATOM 1160 O O . GLN A 1 142 ? -9.067 3.514 -15.217 1.00 68.56 142 GLN A O 1
ATOM 1165 N N . TYR A 1 143 ? -9.748 2.223 -16.915 1.00 63.44 143 TYR A N 1
ATOM 1166 C CA . TYR A 1 143 ? -8.616 2.506 -17.787 1.00 63.44 143 TYR A CA 1
ATOM 1167 C C . TYR A 1 143 ? -8.804 3.805 -18.580 1.00 63.44 143 TYR A C 1
ATOM 1169 O O . TYR A 1 143 ? -9.908 4.082 -19.067 1.00 63.44 143 TYR A O 1
ATOM 1177 N N . PRO A 1 144 ? -7.744 4.605 -18.783 1.00 55.41 144 PRO A N 1
ATOM 1178 C CA . PRO A 1 144 ? -7.829 5.713 -19.714 1.00 55.41 144 PRO A CA 1
ATOM 1179 C C . PRO A 1 144 ? -8.048 5.206 -21.137 1.00 55.41 144 PRO A C 1
ATOM 1181 O O . PRO A 1 144 ? -7.361 4.306 -21.604 1.00 55.41 144 PRO A O 1
ATOM 1184 N N . LYS A 1 145 ? -9.003 5.828 -21.840 1.00 50.75 145 LYS A N 1
ATOM 1185 C CA . LYS A 1 145 ? -9.515 5.428 -23.168 1.00 50.75 145 LYS A CA 1
ATOM 1186 C C . LYS A 1 145 ? -8.473 5.362 -24.301 1.00 50.75 145 LYS A C 1
ATOM 1188 O O . LYS A 1 145 ? -8.831 4.991 -25.413 1.00 50.75 145 LYS A O 1
ATOM 1193 N N . ASN A 1 146 ? -7.215 5.699 -24.029 1.00 49.12 146 ASN A N 1
ATOM 1194 C CA . ASN A 1 146 ? -6.108 5.643 -24.972 1.00 49.12 146 ASN A CA 1
ATOM 1195 C C . ASN A 1 146 ? -5.027 4.731 -24.378 1.00 49.12 146 ASN A C 1
ATOM 1197 O O . ASN A 1 146 ? -4.221 5.189 -23.573 1.00 49.12 146 ASN A O 1
ATOM 1201 N N . ASP A 1 147 ? -5.050 3.448 -24.742 1.00 50.53 147 ASP A N 1
ATOM 1202 C CA . ASP A 1 147 ? -4.095 2.416 -24.318 1.00 50.53 147 ASP A CA 1
ATOM 1203 C C . ASP A 1 147 ? -2.632 2.867 -24.488 1.00 50.53 147 ASP A C 1
ATOM 1205 O O . ASP A 1 147 ? -2.089 2.855 -25.593 1.00 50.53 147 ASP A O 1
ATOM 1209 N N . ILE A 1 148 ? -1.975 3.223 -23.381 1.00 51.53 148 ILE A N 1
ATOM 1210 C CA . ILE A 1 148 ? -0.513 3.440 -23.305 1.00 51.53 148 ILE A CA 1
ATOM 1211 C C . ILE A 1 148 ? 0.205 2.142 -22.873 1.00 51.53 148 ILE A C 1
ATOM 1213 O O . ILE A 1 148 ? 1.425 2.056 -22.909 1.00 51.53 148 ILE A O 1
ATOM 1217 N N . TRP A 1 149 ? -0.551 1.105 -22.500 1.00 47.75 149 TRP A N 1
ATOM 1218 C CA . TRP A 1 149 ? -0.060 -0.099 -21.822 1.00 47.75 149 TRP A CA 1
ATOM 1219 C C . TRP A 1 149 ? -0.009 -1.354 -22.705 1.00 47.75 149 TRP A C 1
ATOM 1221 O O . TRP A 1 149 ? -0.060 -2.475 -22.203 1.00 47.75 149 TRP A O 1
ATOM 1231 N N . ARG A 1 150 ? 0.111 -1.202 -24.031 1.00 43.03 150 ARG A N 1
ATOM 1232 C CA . ARG A 1 150 ? 0.481 -2.343 -24.883 1.00 43.03 150 ARG A CA 1
ATOM 1233 C C . ARG A 1 150 ? 1.951 -2.688 -24.628 1.00 43.03 150 ARG A C 1
ATOM 1235 O O . ARG A 1 150 ? 2.826 -2.142 -25.296 1.00 43.03 150 ARG A O 1
ATOM 1242 N N . LEU A 1 151 ? 2.183 -3.530 -23.620 1.00 41.34 151 LEU A N 1
ATOM 1243 C CA . LEU A 1 151 ? 3.405 -4.324 -23.468 1.00 41.34 151 LEU A CA 1
ATOM 1244 C C . LEU A 1 151 ? 3.588 -5.240 -24.685 1.00 41.34 151 LEU A C 1
ATOM 1246 O O . LEU A 1 151 ? 2.573 -5.815 -25.147 1.00 41.34 151 LEU A O 1
#

Radius of gyration: 15.62 Å; Cα contacts (8 Å, |Δi|>4): 129; chains: 1; bounding box: 32×22×45 Å

Solvent-accessible surface area (backbone atoms only — not comparable to full-atom values): 8518 Å² total; per-residue (Å²): 114,72,50,59,52,51,33,48,48,53,56,50,41,57,77,69,67,54,81,46,74,69,46,42,54,49,51,49,56,51,37,55,44,20,60,75,75,71,38,52,47,42,23,38,50,33,49,44,54,52,55,77,73,49,88,55,78,57,40,72,62,45,50,63,53,53,55,51,52,51,52,51,36,58,75,66,36,41,51,42,76,52,84,54,62,64,38,46,42,31,52,50,52,42,50,43,52,35,34,77,71,64,75,39,68,46,57,72,52,56,51,52,48,62,74,67,63,27,54,42,81,83,41,69,64,50,48,49,51,51,52,53,44,49,55,53,36,55,77,68,66,60,56,61,96,68,82,84,75,82,123

Secondary structure (DSSP, 8-state):
-HHHHHHHHHHHHHHTT---HHHHHHHHHHHHHHHHHT-HHHHHHHHHHHHHH--SHHHHHHHHHHHHHHHHHHHTTHHHH---HHHHHHHHHHHHHHHHTTSS-HHHHHHHHHHTT-S-TT-HHHHHHHHHHHHHHHHTT-S-SS-----

pLDDT: mean 75.53, std 11.18, range [41.34, 92.06]